Protein AF-A0A432SBX9-F1 (afdb_monomer)

Radius of gyration: 11.64 Å; Cα contacts (8 Å, |Δi|>4): 47; chains: 1; bounding box: 24×14×39 Å

Foldseek 3Di:
DDFPEEFEDLEPVSVVVVVPDDPVGGYHYHYPDDNCPDPNVVDDD

Solvent-accessible surface area (backbone atoms only — not comparable to full-atom values): 2961 Å² total; per-residue (Å²): 140,87,60,80,43,79,43,83,44,44,33,64,66,39,47,54,52,57,70,73,49,64,88,90,56,46,70,46,80,42,58,98,63,60,59,77,73,27,74,66,65,72,66,86,128

Secondary structure (DSSP, 8-state):
---SEEEE--SHHHHHHHHTS-TTS-EE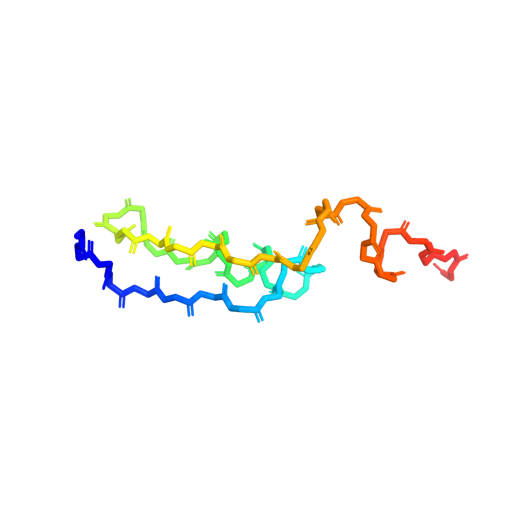EE-SS-GGGSGGGG---

pLDDT: mean 95.71, std 3.0, range [82.06, 98.25]

Nearest PDB structures (foldseek):
  4dzz-assembly3_A  TM=3.153E-01  e=9.661E+00  Escherichia coli
  4u1t-assembly2_H  TM=3.018E-01  e=7.854E+00  Micromonospora echinospora
  4u1t-assembly2_E  TM=3.029E-01  e=9.016E+00  Micromonospora echinospora

Sequence (45 aa):
MQYDIVIIGVGVAGLYAAINIPKDKKVLLINKASPWDCNTYYAQG

Mean predicted aligned error: 2.49 Å

Structure (mmCIF, N/CA/C/O backbone):
data_AF-A0A432SBX9-F1
#
_entry.id   AF-A0A432SBX9-F1
#
loop_
_atom_site.group_PDB
_atom_site.id
_atom_site.type_symbol
_atom_site.label_atom_id
_atom_site.label_alt_id
_atom_site.label_comp_id
_atom_site.label_asym_id
_atom_site.label_entity_id
_atom_site.label_seq_id
_atom_site.pdbx_PDB_ins_code
_atom_site.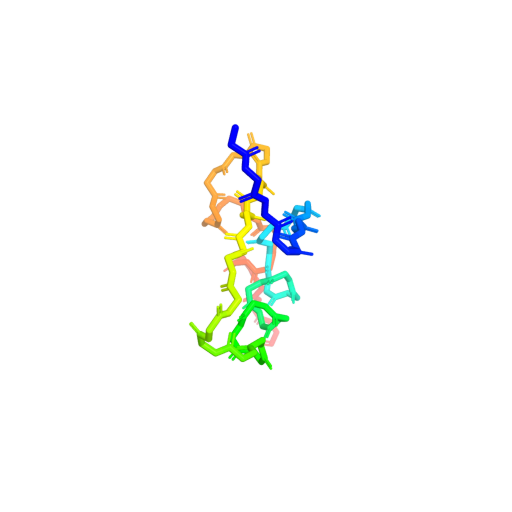Cartn_x
_atom_site.Cartn_y
_atom_site.Cartn_z
_atom_site.occupancy
_atom_site.B_iso_or_equiv
_atom_site.auth_seq_id
_atom_site.auth_comp_id
_atom_site.auth_asym_id
_atom_site.auth_atom_id
_atom_site.pdbx_PDB_model_num
ATOM 1 N N . MET A 1 1 ? 0.106 4.099 20.080 1.00 82.06 1 MET A N 1
ATOM 2 C CA . MET A 1 1 ? -1.044 3.932 19.157 1.00 82.06 1 MET A CA 1
ATOM 3 C C . MET A 1 1 ? -1.190 2.459 18.817 1.00 82.06 1 MET A C 1
ATOM 5 O O . MET A 1 1 ? -0.171 1.788 18.739 1.00 82.06 1 MET A O 1
ATOM 9 N N . GLN A 1 2 ? -2.419 1.975 18.631 1.00 95.19 2 GLN A N 1
ATOM 10 C CA . GLN A 1 2 ? -2.725 0.613 18.175 1.00 95.19 2 GLN A CA 1
ATOM 11 C C . GLN A 1 2 ? -3.342 0.670 16.774 1.00 95.19 2 GLN A C 1
ATOM 13 O O . GLN A 1 2 ? -4.168 1.545 16.504 1.00 95.19 2 GLN A O 1
ATOM 18 N N . TYR A 1 3 ? -2.933 -0.267 15.924 1.00 97.94 3 TYR A N 1
ATOM 19 C CA . TYR A 1 3 ? -3.421 -0.460 14.561 1.00 97.94 3 TYR A CA 1
ATOM 20 C C . TYR A 1 3 ? -3.807 -1.925 14.392 1.00 97.94 3 TYR A C 1
ATOM 22 O O . TYR A 1 3 ? -3.139 -2.796 14.949 1.00 97.94 3 TYR A O 1
ATOM 30 N N . ASP A 1 4 ? -4.856 -2.190 13.622 1.00 98.25 4 ASP A N 1
ATOM 31 C CA . ASP A 1 4 ? -5.240 -3.554 13.262 1.00 98.25 4 ASP A CA 1
ATOM 32 C C . ASP A 1 4 ? -4.258 -4.139 12.240 1.00 98.25 4 ASP A C 1
ATOM 34 O O . ASP A 1 4 ? -3.963 -5.331 12.254 1.00 98.25 4 ASP A O 1
ATOM 38 N N . ILE A 1 5 ? -3.778 -3.288 11.325 1.00 98.06 5 ILE A N 1
ATOM 39 C CA . ILE A 1 5 ? -2.966 -3.680 10.172 1.00 98.06 5 ILE A CA 1
ATOM 40 C C . ILE A 1 5 ? -1.856 -2.648 9.963 1.00 98.06 5 ILE A C 1
ATOM 42 O O . ILE A 1 5 ? -2.085 -1.438 10.035 1.00 98.06 5 ILE A O 1
ATOM 46 N N . VAL A 1 6 ? -0.653 -3.133 9.662 1.00 98.06 6 VAL A N 1
ATOM 47 C CA . VAL A 1 6 ? 0.493 -2.309 9.266 1.00 98.06 6 VAL A CA 1
ATOM 48 C C . VAL A 1 6 ? 0.956 -2.756 7.886 1.00 98.06 6 VAL A C 1
ATOM 50 O O . VAL A 1 6 ? 1.231 -3.936 7.677 1.00 98.06 6 VAL A O 1
ATOM 53 N N . ILE A 1 7 ? 1.061 -1.813 6.953 1.00 98.00 7 ILE A N 1
ATOM 54 C CA . ILE A 1 7 ? 1.603 -2.036 5.610 1.00 98.00 7 ILE A CA 1
ATOM 55 C C . ILE A 1 7 ? 2.923 -1.276 5.505 1.00 98.00 7 IL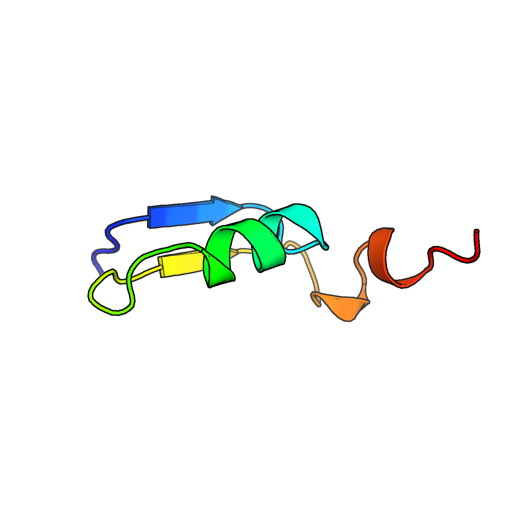E A C 1
ATOM 57 O O . ILE A 1 7 ? 2.969 -0.059 5.692 1.00 98.00 7 ILE A O 1
ATOM 61 N N . ILE A 1 8 ? 3.999 -2.003 5.198 1.00 96.75 8 ILE A N 1
ATOM 62 C CA . ILE A 1 8 ? 5.341 -1.445 5.014 1.00 96.75 8 ILE A CA 1
ATOM 63 C C . ILE A 1 8 ? 5.664 -1.469 3.519 1.00 96.75 8 ILE A C 1
ATOM 65 O O . ILE A 1 8 ? 5.826 -2.533 2.926 1.00 96.75 8 ILE A O 1
ATOM 69 N N . GLY A 1 9 ? 5.754 -0.279 2.928 1.00 95.81 9 GLY A N 1
ATOM 70 C CA . GLY A 1 9 ? 5.876 -0.049 1.492 1.00 95.81 9 GLY A CA 1
ATOM 71 C C . GLY A 1 9 ? 4.530 0.315 0.864 1.00 95.81 9 GLY A C 1
ATOM 72 O O . GLY A 1 9 ? 3.654 -0.532 0.712 1.00 95.81 9 GLY A O 1
ATOM 73 N N . VAL A 1 10 ? 4.382 1.575 0.444 1.00 95.38 10 VAL A N 1
ATOM 74 C CA . VAL A 1 10 ? 3.181 2.094 -0.248 1.00 95.38 10 VAL A CA 1
ATOM 75 C C . VAL A 1 10 ? 3.475 2.461 -1.700 1.00 95.38 10 VAL A C 1
ATOM 77 O O . VAL A 1 10 ? 3.141 3.538 -2.180 1.00 95.38 10 VAL A O 1
ATOM 80 N N . GLY A 1 11 ? 4.076 1.511 -2.419 1.00 95.62 11 GLY A N 1
ATOM 81 C CA . GLY A 1 11 ? 3.914 1.447 -3.872 1.00 95.62 11 GLY A CA 1
ATOM 82 C C . GLY A 1 11 ? 2.503 0.973 -4.245 1.00 95.62 11 GLY A C 1
ATOM 83 O O . GLY A 1 11 ? 1.645 0.788 -3.377 1.00 95.62 11 GLY A O 1
ATOM 84 N N . VAL A 1 12 ? 2.266 0.700 -5.531 1.00 96.12 12 VAL A N 1
ATOM 85 C CA . VAL A 1 12 ? 0.930 0.317 -6.037 1.00 96.12 12 VAL A CA 1
ATOM 86 C C . VAL A 1 12 ? 0.297 -0.855 -5.271 1.00 96.12 12 VAL A C 1
ATOM 88 O O . VAL A 1 12 ? -0.883 -0.803 -4.943 1.00 96.12 12 VAL A O 1
ATOM 91 N N . ALA A 1 13 ? 1.083 -1.872 -4.901 1.00 97.00 13 ALA A N 1
ATOM 92 C CA . ALA A 1 13 ? 0.588 -3.046 -4.184 1.00 97.00 13 ALA A CA 1
ATOM 93 C C . ALA A 1 13 ? 0.118 -2.720 -2.756 1.00 97.00 13 ALA A C 1
ATOM 95 O O . ALA A 1 13 ? -0.951 -3.164 -2.346 1.00 97.00 13 ALA A O 1
ATOM 96 N N . GLY A 1 14 ? 0.888 -1.923 -2.006 1.00 96.94 14 GLY A N 1
ATOM 97 C CA . GLY A 1 14 ? 0.541 -1.548 -0.632 1.00 96.94 14 GLY A CA 1
ATOM 98 C C . GLY A 1 14 ? -0.688 -0.644 -0.571 1.00 96.94 14 GLY A C 1
ATOM 99 O O . GLY A 1 14 ? -1.559 -0.838 0.274 1.00 96.94 14 GLY A O 1
ATOM 100 N N . LEU A 1 15 ? -0.799 0.298 -1.513 1.00 96.50 15 LEU A N 1
ATOM 101 C CA . LEU A 1 15 ? -1.981 1.153 -1.646 1.00 96.50 15 LEU A CA 1
ATOM 102 C C . LEU A 1 15 ? -3.216 0.351 -2.070 1.00 96.50 15 LEU A C 1
ATOM 104 O O . LEU A 1 15 ? -4.288 0.525 -1.494 1.00 96.50 15 LEU A O 1
ATOM 108 N N . TYR A 1 16 ? -3.069 -0.569 -3.024 1.00 97.62 16 TYR A N 1
ATOM 109 C CA . TYR A 1 16 ? -4.166 -1.438 -3.443 1.00 97.62 16 TYR A CA 1
ATOM 110 C C . TYR A 1 16 ? -4.641 -2.346 -2.302 1.00 97.62 16 TYR A C 1
ATOM 112 O O . TYR A 1 16 ? -5.843 -2.465 -2.069 1.00 97.62 16 TYR A O 1
ATOM 120 N N . ALA A 1 17 ? -3.716 -2.928 -1.533 1.00 97.56 17 ALA A N 1
ATOM 121 C CA . ALA A 1 17 ? -4.058 -3.687 -0.334 1.00 97.56 17 ALA A CA 1
ATOM 122 C C . ALA A 1 17 ? -4.832 -2.822 0.675 1.00 97.56 17 ALA A C 1
ATOM 124 O O . ALA A 1 17 ? -5.868 -3.258 1.170 1.00 97.56 17 ALA A O 1
ATOM 125 N N . ALA A 1 18 ? -4.393 -1.580 0.914 1.00 97.38 18 ALA A N 1
ATOM 126 C CA . ALA A 1 18 ? -5.053 -0.654 1.835 1.00 97.38 18 ALA A CA 1
ATOM 127 C C . ALA A 1 18 ? -6.511 -0.347 1.452 1.00 97.38 18 ALA A C 1
ATOM 129 O O . ALA A 1 18 ? -7.370 -0.276 2.326 1.00 97.38 18 ALA A O 1
ATOM 130 N N . ILE A 1 19 ? -6.803 -0.208 0.155 1.00 97.19 19 ILE A N 1
ATOM 131 C CA . ILE A 1 19 ? -8.157 0.081 -0.355 1.00 97.19 19 ILE A CA 1
ATOM 132 C C . ILE A 1 19 ? -9.122 -1.092 -0.131 1.00 97.19 19 ILE A C 1
ATOM 134 O O . ILE A 1 19 ? -10.319 -0.878 0.050 1.00 97.19 19 ILE A O 1
ATOM 138 N N . ASN A 1 20 ? -8.615 -2.326 -0.132 1.00 97.94 20 ASN A N 1
ATOM 139 C CA . ASN A 1 20 ? -9.428 -3.531 0.038 1.00 97.94 20 ASN A CA 1
ATOM 140 C C . ASN A 1 20 ? -9.680 -3.894 1.513 1.00 97.94 20 ASN A C 1
ATOM 142 O O . ASN A 1 20 ? -10.421 -4.835 1.798 1.00 97.94 20 ASN A O 1
ATOM 146 N N . ILE A 1 21 ? -9.076 -3.169 2.457 1.00 97.88 21 ILE A N 1
ATOM 147 C CA . ILE A 1 21 ? -9.288 -3.392 3.887 1.00 97.88 21 ILE A CA 1
ATOM 148 C C . ILE A 1 21 ? -10.639 -2.785 4.318 1.00 97.88 21 ILE A C 1
ATOM 150 O O . ILE A 1 21 ? -10.980 -1.677 3.895 1.00 97.88 21 ILE A O 1
ATOM 154 N N . PRO A 1 22 ? -11.415 -3.472 5.182 1.00 98.25 22 PRO A N 1
ATOM 155 C CA . PRO A 1 22 ? -12.644 -2.925 5.750 1.00 98.25 22 PRO A CA 1
ATOM 156 C C . PRO A 1 22 ? -12.446 -1.557 6.420 1.00 98.25 22 PRO A C 1
ATOM 158 O O . PRO A 1 22 ? -11.476 -1.333 7.144 1.00 98.25 22 PRO A O 1
ATOM 161 N N . LYS A 1 23 ? -13.393 -0.635 6.204 1.00 96.44 23 LYS A N 1
ATOM 162 C CA . LYS A 1 23 ? -13.292 0.766 6.664 1.00 96.44 23 LYS A CA 1
ATOM 163 C C . LYS A 1 23 ? -13.273 0.932 8.187 1.00 96.44 23 LYS A C 1
ATOM 165 O O . LYS A 1 23 ? -12.900 1.997 8.670 1.00 96.44 23 LYS A O 1
ATOM 170 N N . ASP A 1 24 ? -13.697 -0.081 8.935 1.00 97.88 24 ASP A N 1
ATOM 171 C CA . ASP A 1 24 ? -13.670 -0.115 10.399 1.00 97.88 24 ASP A CA 1
ATOM 172 C C . ASP A 1 24 ? -12.275 -0.421 10.973 1.00 97.88 24 ASP A C 1
ATOM 174 O O . ASP A 1 24 ? -12.067 -0.278 12.178 1.00 97.88 24 ASP A O 1
ATOM 178 N N . LYS A 1 25 ? -11.306 -0.808 10.133 1.00 98.25 25 LYS A N 1
ATOM 179 C CA . LYS A 1 25 ? -9.937 -1.124 10.553 1.00 98.25 25 LYS A CA 1
ATOM 180 C C . LYS A 1 25 ? -9.030 0.098 10.524 1.00 98.25 25 LYS A C 1
ATOM 182 O O . LYS A 1 25 ? -9.006 0.868 9.564 1.00 98.25 25 LYS A O 1
ATOM 187 N N . LYS A 1 26 ? -8.206 0.242 11.563 1.00 98.06 26 LYS A N 1
ATOM 188 C CA . LYS A 1 26 ? -7.128 1.235 11.607 1.00 98.06 26 LYS A CA 1
ATOM 189 C C . LYS A 1 26 ? -5.892 0.670 10.921 1.00 98.06 26 LYS A C 1
ATOM 191 O O . LYS A 1 26 ? -5.243 -0.233 11.448 1.00 98.06 26 LYS A O 1
ATOM 196 N N . VAL A 1 27 ? -5.550 1.245 9.772 1.00 98.00 27 VAL A N 1
ATOM 197 C CA . VAL A 1 27 ? -4.396 0.839 8.963 1.00 98.00 27 VAL A CA 1
ATOM 198 C C . VAL A 1 27 ? -3.284 1.876 9.079 1.00 98.00 27 VAL A C 1
ATOM 200 O O . VAL A 1 27 ? -3.507 3.057 8.817 1.00 98.00 27 VAL A O 1
ATOM 203 N N . LEU A 1 28 ? -2.080 1.436 9.449 1.00 97.75 28 LEU A N 1
ATOM 204 C CA . LEU A 1 28 ? -0.870 2.254 9.367 1.00 97.75 28 LEU A CA 1
ATOM 205 C C . LEU A 1 28 ? -0.130 1.950 8.066 1.00 97.75 28 LEU A C 1
ATOM 207 O O . LEU A 1 28 ? 0.248 0.806 7.816 1.00 97.75 28 LEU A O 1
ATOM 211 N N . LEU A 1 29 ? 0.121 2.987 7.273 1.00 97.00 29 LEU A N 1
ATOM 212 C CA . LEU A 1 29 ? 0.943 2.913 6.071 1.00 97.00 29 LEU A CA 1
ATOM 213 C C . LEU A 1 29 ? 2.309 3.528 6.362 1.00 97.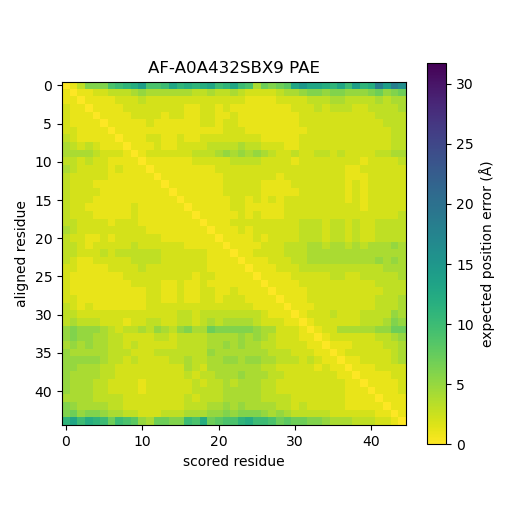00 29 LEU A C 1
ATOM 215 O O . LEU A 1 29 ? 2.393 4.679 6.789 1.00 97.00 29 LEU A O 1
ATOM 219 N N . ILE A 1 30 ? 3.375 2.770 6.126 1.00 96.69 30 ILE A N 1
ATOM 220 C CA . ILE A 1 30 ? 4.752 3.229 6.314 1.00 96.69 30 ILE A CA 1
ATOM 221 C C . ILE A 1 30 ? 5.469 3.166 4.974 1.00 96.69 30 ILE A C 1
ATOM 223 O O . ILE A 1 30 ? 5.440 2.141 4.295 1.00 96.69 30 ILE A O 1
ATOM 227 N N . ASN A 1 31 ? 6.157 4.245 4.615 1.00 96.06 31 ASN A N 1
ATOM 228 C CA . ASN A 1 31 ? 7.013 4.294 3.438 1.00 96.06 31 ASN A CA 1
ATOM 229 C C . ASN A 1 31 ? 8.372 4.891 3.777 1.00 96.06 31 ASN A C 1
ATOM 231 O O . ASN A 1 31 ? 8.482 5.706 4.689 1.00 96.06 31 ASN A O 1
ATOM 235 N N . LYS A 1 32 ? 9.393 4.531 2.996 1.00 94.75 32 LYS A N 1
ATOM 236 C CA . LYS A 1 32 ? 10.733 5.118 3.132 1.00 94.75 32 LYS A CA 1
ATOM 237 C C . LYS A 1 32 ? 10.771 6.601 2.732 1.00 94.75 32 LYS A C 1
ATOM 239 O O . LYS A 1 32 ? 11.552 7.357 3.296 1.00 94.75 32 LYS A O 1
ATOM 244 N N . ALA A 1 33 ? 9.963 6.987 1.749 1.00 92.44 33 ALA A N 1
ATOM 245 C CA . ALA A 1 33 ? 9.883 8.336 1.197 1.00 92.44 33 ALA A CA 1
ATOM 246 C C . ALA A 1 33 ? 8.431 8.640 0.793 1.00 92.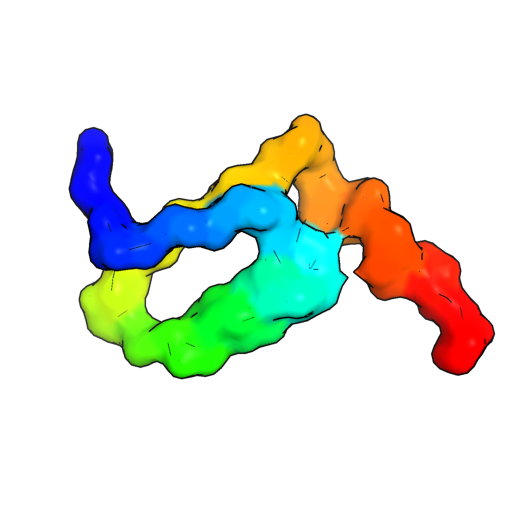44 33 ALA A C 1
ATOM 248 O O . ALA A 1 33 ? 7.496 8.051 1.344 1.00 92.44 33 ALA A O 1
ATOM 249 N N . SER A 1 34 ? 8.205 9.523 -0.171 1.00 93.06 34 SER A N 1
ATOM 250 C CA . SER A 1 34 ? 6.855 9.784 -0.655 1.00 93.06 34 SER A CA 1
ATOM 251 C C . SER A 1 34 ? 6.292 8.577 -1.424 1.00 93.06 34 SER A C 1
ATOM 253 O O . SER A 1 34 ? 7.056 7.884 -2.097 1.00 93.06 34 SER A O 1
ATOM 255 N N . PRO A 1 35 ? 4.977 8.284 -1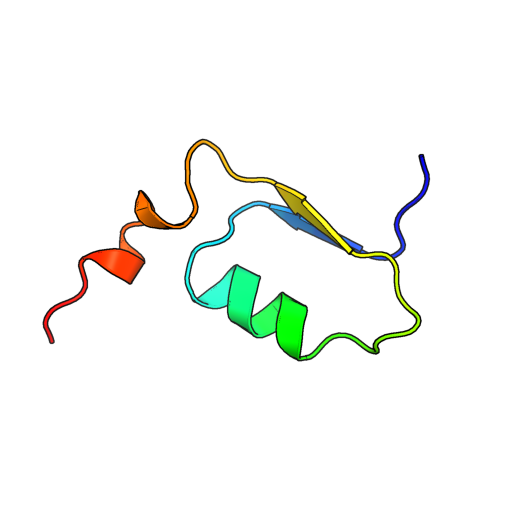.378 1.00 90.31 35 PRO A N 1
ATOM 256 C CA . PRO A 1 35 ? 4.366 7.263 -2.243 1.00 90.31 35 PRO A CA 1
ATOM 257 C C . PRO A 1 35 ? 4.597 7.520 -3.744 1.00 90.31 35 PRO A C 1
ATOM 259 O O . PRO A 1 35 ? 4.616 6.586 -4.541 1.00 90.31 35 PRO A O 1
ATOM 262 N N . TRP A 1 36 ? 4.825 8.783 -4.118 1.00 92.31 36 TRP A N 1
ATOM 263 C CA . TRP A 1 36 ? 5.175 9.208 -5.479 1.00 92.31 36 TRP A CA 1
ATOM 264 C C . TRP A 1 36 ? 6.623 8.871 -5.869 1.00 92.31 36 TRP A C 1
ATOM 266 O O . TRP A 1 36 ? 6.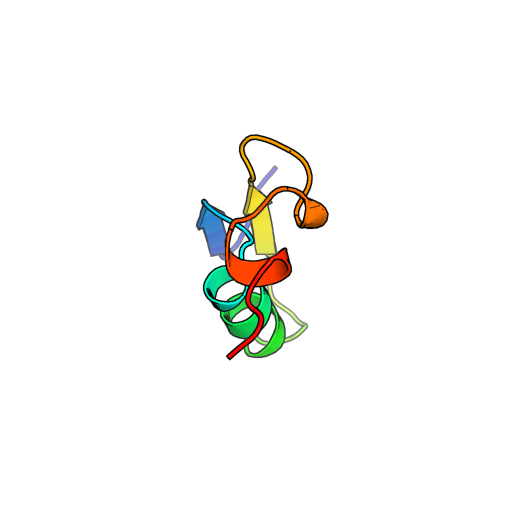941 8.834 -7.050 1.00 92.31 36 TRP A O 1
ATOM 276 N N . ASP A 1 37 ? 7.487 8.575 -4.894 1.00 94.56 37 ASP A N 1
ATOM 277 C CA . ASP A 1 37 ? 8.882 8.175 -5.126 1.00 94.56 37 ASP A CA 1
ATOM 278 C C . ASP A 1 37 ? 9.019 6.650 -5.303 1.00 94.56 37 ASP A C 1
ATOM 280 O O . ASP A 1 37 ? 10.122 6.112 -5.416 1.00 94.56 37 ASP A O 1
ATOM 284 N N . CYS A 1 38 ? 7.910 5.906 -5.280 1.00 94.44 38 CYS A N 1
ATOM 285 C CA . CYS A 1 38 ? 7.928 4.467 -5.511 1.00 94.44 38 CYS A CA 1
ATOM 286 C C . CYS A 1 38 ? 8.124 4.159 -7.002 1.00 94.44 38 CYS A C 1
ATOM 288 O O . CYS A 1 38 ? 7.478 4.761 -7.851 1.00 94.44 38 CYS A O 1
ATOM 290 N N . ASN A 1 39 ? 8.917 3.1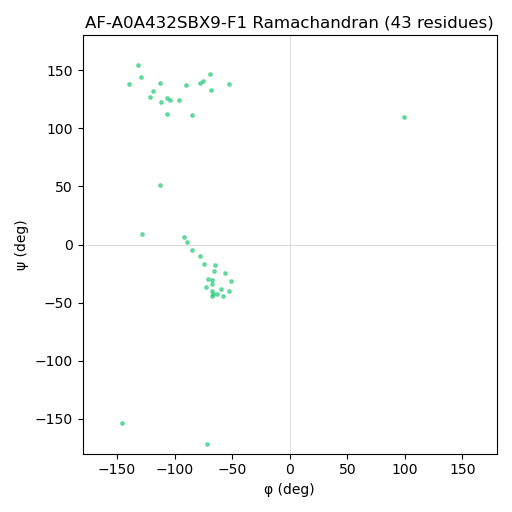30 -7.329 1.00 94.19 39 ASN A N 1
ATOM 291 C CA . ASN A 1 39 ? 9.170 2.703 -8.718 1.00 94.19 39 ASN A CA 1
ATOM 292 C C . ASN A 1 39 ? 7.886 2.490 -9.539 1.00 94.19 39 ASN A C 1
ATOM 294 O O . ASN A 1 39 ? 7.867 2.718 -10.742 1.00 94.19 39 ASN A O 1
ATOM 298 N N . THR A 1 40 ? 6.801 2.080 -8.878 1.00 94.94 40 THR A N 1
ATOM 299 C CA . THR A 1 40 ? 5.491 1.858 -9.499 1.00 94.94 40 THR A CA 1
ATOM 300 C C . THR A 1 40 ? 4.848 3.135 -10.040 1.00 94.94 40 THR A C 1
ATOM 302 O O . THR A 1 40 ? 4.007 3.043 -10.922 1.00 94.94 40 THR A O 1
ATOM 305 N N . TYR A 1 41 ? 5.230 4.310 -9.536 1.00 94.81 41 TYR A N 1
ATOM 306 C CA . TYR A 1 41 ? 4.794 5.602 -10.065 1.00 94.81 41 TYR A CA 1
ATOM 307 C C . TYR A 1 41 ? 5.429 5.917 -11.431 1.00 94.81 41 TYR A C 1
ATOM 309 O O . TYR A 1 41 ? 4.810 6.571 -12.263 1.00 94.81 41 TYR A O 1
ATOM 317 N N . TYR A 1 42 ? 6.640 5.413 -11.689 1.00 94.25 42 TYR A N 1
ATOM 318 C CA . TYR A 1 42 ? 7.401 5.665 -12.918 1.00 94.25 42 TYR A CA 1
ATOM 319 C C . TYR A 1 42 ? 7.169 4.623 -14.028 1.00 94.25 42 TYR A C 1
ATOM 321 O O . TYR A 1 42 ? 7.870 4.647 -15.036 1.00 94.25 42 TYR A O 1
A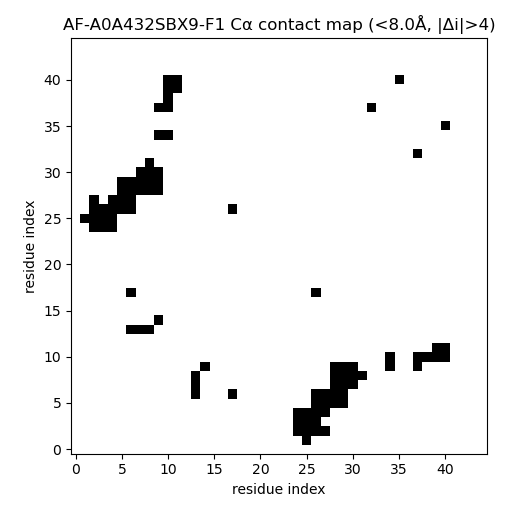TOM 329 N N . ALA A 1 43 ? 6.236 3.681 -13.857 1.00 94.94 43 ALA A N 1
ATOM 330 C CA . ALA A 1 43 ? 5.962 2.652 -14.860 1.00 94.94 43 ALA A CA 1
ATOM 331 C C . ALA A 1 43 ? 5.323 3.256 -16.131 1.00 94.94 43 ALA A C 1
ATOM 333 O O . ALA A 1 43 ? 4.392 4.049 -16.036 1.00 94.94 43 ALA A O 1
ATOM 334 N N . GLN A 1 44 ? 5.831 2.879 -17.313 1.00 96.19 44 GLN A N 1
ATOM 335 C CA . GLN A 1 44 ? 5.442 3.436 -18.629 1.00 96.19 44 GLN A CA 1
ATOM 336 C C . GLN A 1 44 ? 5.052 2.365 -19.668 1.00 96.19 44 GLN A C 1
ATOM 338 O O . GLN A 1 44 ? 4.945 2.673 -20.855 1.00 96.19 44 GLN A O 1
ATOM 343 N N . GLY A 1 45 ? 4.917 1.110 -19.231 1.00 88.00 45 GLY A N 1
ATOM 344 C CA . GLY A 1 45 ? 4.433 0.007 -20.067 1.00 88.00 45 GLY A CA 1
ATOM 345 C C . GLY A 1 45 ? 2.916 -0.049 -20.149 1.00 88.00 45 GLY A C 1
ATOM 346 O O . GLY A 1 45 ? 2.253 0.608 -19.315 1.00 88.00 45 GLY A O 1
#